Protein AF-A0A662YR00-F1 (afdb_monomer_lite)

Secondary structure (DSSP, 8-state):
-HHHHHHHHHHHTTS-SS--EEEEEE-TTTTEEEEEEEETTHHHHHHHHTTTTGGGS--SEEEE-SSSS-HHHHHHHHHTTPEEEE---SSS-HHHHHHHHHHHHHHHTT----EEEEE--SSSSHHHHHHHHHHHHHHHHH-SS-EEEEETTEEEEPPPSS----------

Organism: Acipenser ruthenus (NCBI:txid7906)

pLDDT: mean 78.12, std 18.46, range [33.31, 96.0]

Radius of gyration: 15.49 Å; chains: 1; bounding box: 36×34×45 Å

InterPro domains:
  IPR006282 Thiamin pyrophosphokinase [TIGR01378] (37-160)
  IPR006282 Thiamin pyrophosphokinase [cd07995] (38-161)
  IPR007371 Thiamin pyrophosphokinase, catalytic domain [PF04263] (34-144)
  IPR036759 Thiamin pyrophosphokinase, catalytic domain superfamily [G3DSA:3.40.50.10240] (26-169)
  IPR036759 Thiamin pyrophosphokinase, catalytic domain superfamily [SSF63999] (15-147)

Foldseek 3Di:
DQVPVVVCCVQLLADFAAWWFKFFDDDPPRPDTPFTETQQLNLVVLCVSCVVNSLVRQGQAYEECNPNHDPVSVVVNVVVVRHYHYDPDPVAGSNLVRLLVVLVVCVVVVPDTQAIETRHQCHDDPVSVVSVVVSLVVVVVRDPHWYWYHYHPDIDTDDDPDDDPDDDDDDD

Structure (mmCIF, N/CA/C/O backbone):
data_AF-A0A662YR00-F1
#
_entry.id   AF-A0A662YR00-F1
#
loop_
_atom_site.group_PDB
_atom_site.id
_atom_site.type_symbol
_atom_site.label_atom_id
_atom_site.label_alt_id
_atom_site.label_comp_id
_atom_site.label_asym_id
_atom_site.label_entity_id
_atom_site.label_seq_id
_atom_site.pdbx_PDB_ins_code
_atom_site.Cartn_x
_atom_site.Cartn_y
_atom_site.Cartn_z
_atom_site.occupancy
_atom_site.B_iso_or_equiv
_atom_site.auth_seq_id
_atom_site.auth_comp_id
_atom_site.auth_asym_id
_atom_site.auth_atom_id
_atom_site.pdbx_PDB_model_num
ATOM 1 N N . MET A 1 1 ? -21.185 5.388 -7.009 1.00 41.00 1 MET A N 1
ATOM 2 C CA . MET A 1 1 ? -19.912 4.698 -6.690 1.00 41.00 1 MET A CA 1
ATOM 3 C C . MET A 1 1 ? -18.775 5.030 -7.661 1.00 41.00 1 MET A C 1
ATOM 5 O O . MET A 1 1 ? -17.680 5.243 -7.164 1.00 41.00 1 MET A O 1
ATOM 9 N N . ARG A 1 2 ? -19.012 5.225 -8.976 1.00 33.31 2 ARG A N 1
ATOM 10 C CA . ARG A 1 2 ? -18.008 5.749 -9.944 1.00 33.31 2 ARG A CA 1
ATOM 11 C C . ARG A 1 2 ? -17.273 7.034 -9.511 1.00 33.31 2 ARG A C 1
ATOM 13 O O . ARG A 1 2 ? -16.141 7.262 -9.909 1.00 33.31 2 ARG A O 1
ATOM 20 N N . SER A 1 3 ? -17.891 7.868 -8.675 1.00 41.69 3 SER A N 1
ATOM 21 C CA . SER A 1 3 ? -17.339 9.158 -8.248 1.00 41.69 3 SER A CA 1
ATOM 22 C C . SER A 1 3 ? -16.226 9.070 -7.204 1.00 41.69 3 SER A C 1
ATOM 24 O O . SER A 1 3 ? -15.552 10.061 -6.992 1.00 41.69 3 SER A O 1
ATOM 26 N N . VAL A 1 4 ? -16.038 7.942 -6.518 1.00 44.62 4 VAL A N 1
ATOM 27 C CA . VAL A 1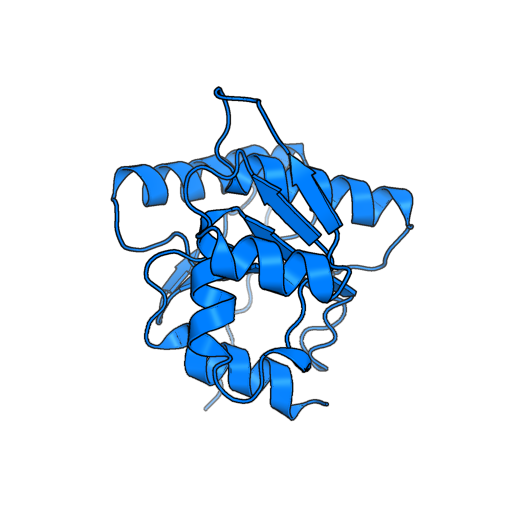 4 ? -15.201 7.882 -5.305 1.00 44.62 4 VAL A CA 1
ATOM 28 C C . VAL A 1 4 ? -13.728 7.636 -5.639 1.00 44.62 4 VAL A C 1
ATOM 30 O O . VAL A 1 4 ? -12.869 8.326 -5.100 1.00 44.62 4 VAL A O 1
ATOM 33 N N . LEU A 1 5 ? -13.439 6.729 -6.579 1.00 46.62 5 LEU A N 1
ATOM 34 C CA . LEU A 1 5 ? -12.076 6.488 -7.063 1.00 46.62 5 LEU A CA 1
ATOM 35 C C . LEU A 1 5 ? -11.600 7.604 -7.996 1.00 46.62 5 LEU A C 1
ATOM 37 O O . LEU A 1 5 ? -10.470 8.041 -7.871 1.00 46.62 5 LEU A O 1
ATOM 41 N N . LEU A 1 6 ? -12.462 8.123 -8.877 1.00 46.88 6 LEU A N 1
ATOM 42 C CA . LEU A 1 6 ? -12.151 9.309 -9.690 1.00 46.88 6 LEU A CA 1
ATOM 43 C C . LEU A 1 6 ? -11.895 10.547 -8.820 1.00 46.88 6 LEU A C 1
ATOM 45 O O . LEU A 1 6 ? -11.055 11.373 -9.162 1.00 46.88 6 LEU A O 1
ATOM 49 N N . TRP A 1 7 ? -12.582 10.662 -7.679 1.00 48.50 7 TRP A N 1
ATOM 50 C CA . TRP A 1 7 ? -12.329 11.724 -6.707 1.00 48.50 7 TRP A CA 1
ATOM 51 C C . TRP A 1 7 ? -11.045 11.478 -5.908 1.00 48.50 7 TRP A C 1
ATOM 53 O O . TRP A 1 7 ? -10.256 12.404 -5.780 1.00 48.50 7 TRP A O 1
ATOM 63 N N . LEU A 1 8 ? -10.776 10.246 -5.454 1.00 50.44 8 LEU A N 1
ATOM 64 C CA . LEU A 1 8 ? -9.495 9.879 -4.835 1.00 50.44 8 LEU A CA 1
ATOM 65 C C . LEU A 1 8 ? -8.328 10.085 -5.791 1.00 50.44 8 LEU A C 1
ATOM 67 O O . LEU A 1 8 ? -7.390 10.752 -5.408 1.00 50.44 8 LEU A O 1
ATOM 71 N N . LEU A 1 9 ? -8.386 9.592 -7.026 1.00 52.50 9 LEU A N 1
ATOM 72 C CA . LEU A 1 9 ? -7.370 9.833 -8.049 1.00 52.50 9 LEU A CA 1
ATOM 73 C C . LEU A 1 9 ? -7.255 11.342 -8.312 1.00 52.50 9 LEU A C 1
ATOM 75 O O . LEU A 1 9 ? -6.177 11.902 -8.196 1.00 52.50 9 LEU A O 1
ATOM 79 N N . GLY A 1 10 ? -8.361 12.058 -8.526 1.00 47.31 10 GLY A N 1
ATOM 80 C CA . GLY A 1 10 ? -8.342 13.507 -8.766 1.00 47.31 10 GLY A CA 1
ATOM 81 C C . GLY A 1 10 ? -7.756 14.372 -7.633 1.00 47.31 10 GLY A C 1
ATOM 82 O O . GLY A 1 10 ? -7.297 15.486 -7.915 1.00 47.31 10 GLY A O 1
ATOM 83 N N . TYR A 1 11 ? -7.768 13.882 -6.384 1.00 47.50 11 TYR A N 1
ATOM 84 C CA . TYR A 1 11 ? -7.225 14.559 -5.193 1.00 47.50 11 TYR A CA 1
ATOM 85 C C . TYR A 1 11 ? -5.846 14.015 -4.762 1.00 47.50 11 TYR A C 1
ATOM 87 O O . TYR A 1 11 ? -4.954 14.790 -4.433 1.00 47.50 11 TYR A O 1
ATOM 95 N N . MET A 1 12 ? -5.631 12.696 -4.817 1.00 47.22 12 MET A N 1
ATOM 96 C CA . MET A 1 12 ? -4.353 12.024 -4.529 1.00 47.22 12 MET A CA 1
ATOM 97 C C . MET A 1 12 ? -3.281 12.340 -5.574 1.00 47.22 12 MET A C 1
ATOM 99 O O . MET A 1 12 ? -2.100 12.328 -5.246 1.00 47.22 12 MET A O 1
ATOM 103 N N . LEU A 1 13 ? -3.662 12.671 -6.811 1.00 46.81 13 LEU A N 1
ATOM 104 C CA . LEU A 1 13 ? -2.716 13.076 -7.857 1.00 46.81 13 LEU A CA 1
ATOM 105 C C . LEU A 1 13 ? -2.153 14.496 -7.663 1.00 46.81 13 LEU A C 1
ATOM 107 O O . LEU A 1 13 ? -1.350 14.920 -8.483 1.00 46.81 13 LEU A O 1
ATOM 111 N N . ARG A 1 14 ? -2.555 15.262 -6.637 1.00 40.16 14 ARG A N 1
ATOM 112 C CA . ARG A 1 14 ? -2.052 16.640 -6.455 1.00 40.16 14 ARG A CA 1
ATOM 113 C C . ARG A 1 14 ? -1.052 16.804 -5.317 1.00 40.16 14 ARG A C 1
ATOM 115 O O . ARG A 1 14 ? -0.081 17.514 -5.522 1.00 40.16 14 ARG A O 1
ATOM 122 N N . ASP A 1 15 ? -1.216 16.107 -4.191 1.00 38.00 15 ASP A N 1
ATOM 123 C CA . ASP A 1 15 ? -0.405 16.369 -2.986 1.00 38.00 15 ASP A CA 1
ATOM 124 C C . ASP A 1 15 ? -0.095 15.101 -2.169 1.00 38.00 15 ASP A C 1
ATOM 126 O O . ASP A 1 15 ? -0.295 15.039 -0.954 1.00 38.00 15 ASP A O 1
ATOM 130 N N . VAL A 1 16 ? 0.380 14.045 -2.830 1.00 35.28 16 VAL A N 1
ATOM 131 C CA . VAL A 1 16 ? 0.866 12.841 -2.145 1.00 35.28 16 VAL A CA 1
ATOM 132 C C . VAL A 1 16 ? 2.379 12.795 -2.267 1.00 35.28 16 VAL A C 1
ATOM 134 O O . VAL A 1 16 ? 2.894 12.673 -3.373 1.00 35.28 16 VAL A O 1
ATOM 137 N N . VAL A 1 17 ? 3.081 12.928 -1.140 1.00 35.56 17 VAL A N 1
ATOM 138 C CA . VAL A 1 17 ? 4.552 12.872 -1.076 1.00 35.56 17 VAL A CA 1
ATOM 139 C C . VAL A 1 17 ? 5.019 11.473 -0.675 1.00 35.56 17 VAL A C 1
ATOM 141 O O . VAL A 1 17 ? 5.946 10.966 -1.286 1.00 35.56 17 VAL A O 1
ATOM 144 N N . GLU A 1 18 ? 4.294 10.797 0.214 1.00 36.25 18 GLU A N 1
ATOM 145 C CA . GLU A 1 18 ? 4.514 9.402 0.598 1.00 36.25 18 GLU A CA 1
ATOM 146 C C . GLU A 1 18 ? 3.135 8.777 0.802 1.00 36.25 18 GLU A C 1
ATOM 148 O O . GLU A 1 18 ? 2.387 9.144 1.696 1.00 36.25 18 GLU A O 1
ATOM 153 N N . CYS A 1 19 ? 2.705 7.888 -0.074 1.00 38.69 19 CYS A N 1
ATOM 154 C CA . CYS A 1 19 ? 1.556 7.050 0.225 1.00 38.69 19 CYS A CA 1
ATOM 155 C C . CYS A 1 19 ? 1.838 5.710 -0.425 1.00 38.69 19 CYS A C 1
ATOM 157 O O . CYS A 1 19 ? 2.587 5.610 -1.393 1.00 38.69 19 CYS A O 1
ATOM 159 N N . CYS A 1 20 ? 1.303 4.663 0.162 1.00 52.81 20 CYS A N 1
ATOM 160 C CA . CYS A 1 20 ? 1.335 3.349 -0.433 1.00 52.81 20 CYS A CA 1
ATOM 161 C C . CYS A 1 20 ? -0.046 2.778 -0.173 1.00 52.81 20 CYS A C 1
ATOM 163 O O . CYS A 1 20 ? -0.248 1.910 0.678 1.00 52.81 20 CYS A O 1
ATOM 165 N N . VAL A 1 21 ? -1.034 3.411 -0.813 1.00 57.78 21 VAL A N 1
ATOM 166 C CA . VAL A 1 21 ? -2.345 2.797 -0.953 1.00 57.78 21 VAL A CA 1
ATOM 167 C C . VAL A 1 21 ? -2.209 1.819 -2.098 1.00 57.78 21 VAL A C 1
ATOM 169 O O . VAL A 1 21 ? -1.990 2.240 -3.233 1.00 57.78 21 VAL A O 1
ATOM 172 N N . VAL A 1 22 ? -2.298 0.534 -1.780 1.00 57.94 22 VAL A N 1
ATOM 173 C CA . VAL A 1 22 ? -2.272 -0.518 -2.787 1.00 57.94 22 VAL A CA 1
ATOM 174 C C . VAL A 1 22 ? -3.712 -0.916 -3.073 1.00 57.94 22 VAL A C 1
ATOM 176 O O . VAL A 1 22 ? -4.439 -1.363 -2.184 1.00 57.94 22 VAL A O 1
ATOM 179 N N . LEU A 1 23 ? -4.136 -0.676 -4.308 1.00 59.28 23 LEU A N 1
ATOM 180 C CA . LEU A 1 23 ? -5.461 -0.987 -4.815 1.00 59.28 23 LEU A CA 1
ATOM 181 C C . LEU A 1 23 ? -5.346 -2.160 -5.781 1.00 59.28 23 LEU A C 1
ATOM 183 O O . LEU A 1 23 ? -4.683 -2.054 -6.807 1.00 59.28 23 LEU A O 1
ATOM 187 N N . ALA A 1 24 ? -6.022 -3.259 -5.482 1.00 53.88 24 ALA A N 1
ATOM 188 C CA . ALA A 1 24 ? -6.212 -4.357 -6.425 1.00 53.88 24 ALA A CA 1
ATOM 189 C C . ALA A 1 24 ? -7.625 -4.265 -7.006 1.00 53.88 24 ALA A C 1
ATOM 191 O O . ALA A 1 24 ? -8.576 -4.174 -6.232 1.00 53.88 24 ALA A O 1
ATOM 192 N N . GLY A 1 25 ? -7.791 -4.268 -8.332 1.00 50.31 25 GLY A N 1
ATOM 193 C CA . GLY A 1 25 ? -9.112 -4.189 -8.973 1.00 50.31 25 GLY A CA 1
ATOM 194 C C . GLY A 1 25 ? -9.230 -4.992 -10.270 1.00 50.31 25 GLY A C 1
ATOM 195 O O . GLY A 1 25 ? -8.224 -5.330 -10.895 1.00 50.31 25 GLY A O 1
ATOM 196 N N . ALA A 1 26 ? -10.474 -5.283 -10.661 1.00 39.19 26 ALA A N 1
ATOM 197 C CA . ALA A 1 26 ? -10.836 -5.896 -11.942 1.00 39.19 26 ALA A CA 1
ATOM 198 C C . ALA A 1 26 ? -11.480 -4.847 -12.861 1.00 39.19 26 ALA A C 1
ATOM 200 O O . ALA A 1 26 ? -12.374 -4.114 -12.434 1.00 39.19 26 ALA A O 1
ATOM 201 N N . GLY A 1 27 ? -11.034 -4.769 -14.116 1.00 38.00 27 GLY A N 1
ATOM 202 C CA . GLY A 1 27 ? -11.557 -3.862 -15.137 1.00 38.00 27 GLY A CA 1
ATOM 203 C C . GLY A 1 27 ? -11.318 -2.369 -14.853 1.00 38.00 27 GLY A C 1
ATOM 204 O O . GLY A 1 27 ? -12.088 -1.710 -14.155 1.00 38.00 27 GLY A O 1
ATOM 205 N N . MET A 1 28 ? -10.325 -1.768 -15.524 1.00 39.94 28 MET A N 1
ATOM 206 C CA . MET A 1 28 ? -10.038 -0.315 -15.480 1.00 39.94 28 MET A CA 1
ATOM 207 C C . MET A 1 28 ? -11.223 0.588 -15.888 1.00 39.94 28 MET A C 1
ATOM 209 O O . MET A 1 28 ? -11.186 1.794 -15.655 1.00 39.94 28 MET A O 1
ATOM 213 N N . ARG A 1 29 ? -12.286 0.026 -16.483 1.00 36.81 29 ARG A N 1
ATOM 214 C CA . ARG A 1 29 ? -13.463 0.761 -16.974 1.00 36.81 29 ARG A CA 1
ATOM 215 C C . ARG A 1 29 ? -14.490 1.108 -15.889 1.00 36.81 29 ARG A C 1
ATOM 217 O O . ARG A 1 29 ? -15.220 2.079 -16.071 1.00 36.81 29 ARG A O 1
ATOM 224 N N . ASP A 1 30 ? -14.530 0.375 -14.772 1.00 35.97 30 ASP A N 1
ATOM 225 C CA . ASP A 1 30 ? -15.564 0.563 -13.736 1.00 35.97 30 ASP A CA 1
ATOM 226 C C . ASP A 1 30 ? -15.037 0.842 -12.320 1.00 35.97 30 ASP A C 1
ATOM 228 O O . ASP A 1 30 ? -15.841 1.042 -11.407 1.00 35.97 30 ASP A O 1
ATOM 232 N N . ALA A 1 31 ? -13.716 0.987 -12.142 1.00 46.41 31 ALA A N 1
ATOM 233 C CA . ALA A 1 31 ? -13.113 1.482 -10.899 1.00 46.41 31 ALA A CA 1
ATOM 234 C C . ALA A 1 31 ? -13.545 0.699 -9.637 1.00 46.41 31 ALA A C 1
ATOM 236 O O . ALA A 1 31 ? -13.755 1.284 -8.570 1.00 46.41 31 ALA A O 1
ATOM 237 N N . ILE A 1 32 ? -13.699 -0.623 -9.757 1.00 49.59 32 ILE A N 1
ATOM 238 C CA . ILE A 1 32 ? -14.017 -1.505 -8.631 1.00 49.59 32 ILE A CA 1
ATOM 239 C C . ILE A 1 32 ? -12.699 -1.979 -8.020 1.00 49.59 32 ILE A C 1
ATOM 241 O O . ILE A 1 32 ? -11.989 -2.804 -8.590 1.00 49.59 32 ILE A O 1
ATOM 245 N N . THR A 1 33 ? -12.362 -1.430 -6.855 1.00 58.38 33 THR A N 1
ATOM 246 C CA . THR A 1 33 ? -11.240 -1.905 -6.039 1.00 58.38 33 THR A CA 1
ATOM 247 C C . THR A 1 33 ? -11.718 -3.057 -5.163 1.00 58.38 33 THR A C 1
ATOM 249 O O . THR A 1 33 ? -12.611 -2.866 -4.336 1.00 58.38 33 THR A O 1
ATOM 252 N N . THR A 1 34 ? -11.118 -4.226 -5.339 1.00 72.19 34 THR A N 1
ATOM 253 C CA . THR A 1 34 ? -11.392 -5.457 -4.596 1.00 72.19 34 THR A CA 1
ATOM 254 C C . THR A 1 34 ? -10.752 -5.435 -3.208 1.00 72.19 34 THR A C 1
ATOM 256 O O . THR A 1 34 ? -11.380 -5.873 -2.250 1.00 72.19 34 THR A O 1
ATOM 259 N N . ILE A 1 35 ? -9.524 -4.915 -3.091 1.00 82.69 35 ILE A N 1
ATOM 260 C CA . ILE A 1 35 ? -8.800 -4.776 -1.817 1.00 82.69 35 ILE A CA 1
ATOM 261 C C . ILE A 1 35 ? -8.082 -3.423 -1.786 1.00 82.69 35 ILE A C 1
ATOM 263 O O . ILE A 1 35 ? -7.502 -3.001 -2.790 1.00 82.69 35 ILE A O 1
ATOM 267 N N . LYS A 1 36 ? -8.118 -2.758 -0.628 1.00 87.00 36 LYS A N 1
ATOM 268 C CA . LYS A 1 36 ? -7.407 -1.518 -0.307 1.00 87.00 36 LYS A CA 1
ATOM 269 C C . LYS A 1 36 ? -6.494 -1.750 0.892 1.00 87.00 36 LYS A C 1
ATOM 271 O O . LYS A 1 36 ? -6.971 -2.064 1.981 1.00 87.00 36 LYS A O 1
ATOM 276 N N . ALA A 1 37 ? -5.205 -1.507 0.720 1.00 90.19 37 ALA A N 1
ATOM 277 C CA . ALA A 1 37 ? -4.223 -1.611 1.794 1.00 90.19 37 ALA A CA 1
ATOM 278 C C . ALA A 1 37 ? -3.496 -0.286 2.011 1.00 90.19 37 ALA A C 1
ATOM 280 O O . ALA A 1 37 ? -3.332 0.472 1.058 1.00 90.19 37 ALA A O 1
ATOM 281 N N . CYS A 1 38 ? -3.023 -0.021 3.229 1.00 91.06 38 CYS A N 1
ATOM 282 C CA . CYS A 1 38 ? -2.062 1.053 3.500 1.00 91.06 38 CYS A CA 1
ATOM 283 C C . CYS A 1 38 ? -0.771 0.478 4.088 1.00 91.06 38 CYS A C 1
ATOM 285 O O . CYS A 1 38 ? -0.834 -0.281 5.054 1.00 91.06 38 CYS A O 1
ATOM 287 N N . ALA A 1 39 ? 0.384 0.882 3.555 1.00 91.06 39 ALA A N 1
ATOM 288 C CA . ALA A 1 39 ? 1.664 0.630 4.216 1.00 91.06 39 ALA A CA 1
ATOM 289 C C . ALA A 1 39 ? 1.957 1.737 5.241 1.00 91.06 39 ALA A C 1
ATOM 291 O O . ALA A 1 39 ? 2.002 2.910 4.868 1.00 91.06 39 ALA A O 1
ATOM 292 N N . ASP A 1 40 ? 2.096 1.352 6.506 1.00 89.38 40 ASP A N 1
ATOM 293 C CA . ASP A 1 40 ? 2.391 2.170 7.685 1.00 89.38 40 ASP A CA 1
ATOM 294 C C . ASP A 1 40 ? 1.945 3.648 7.602 1.00 89.38 40 ASP A C 1
ATOM 296 O O . ASP A 1 40 ? 0.745 3.952 7.653 1.00 89.38 40 ASP A O 1
ATOM 300 N N . GLY A 1 41 ? 2.895 4.574 7.410 1.00 86.25 41 GLY A N 1
ATOM 301 C CA . GLY A 1 41 ? 2.664 6.017 7.343 1.00 86.25 41 GLY A CA 1
ATOM 302 C C . GLY A 1 41 ? 1.675 6.446 6.254 1.00 86.25 41 GLY A C 1
ATOM 303 O O . GLY A 1 41 ? 1.003 7.470 6.402 1.00 86.25 41 GLY A O 1
ATOM 304 N N . GLY A 1 42 ? 1.466 5.632 5.215 1.00 86.12 42 GLY A N 1
ATOM 305 C CA . GLY A 1 42 ? 0.427 5.832 4.202 1.00 86.12 42 GLY A CA 1
ATOM 306 C C . GLY A 1 42 ? -0.983 5.954 4.797 1.00 86.12 42 GLY A C 1
ATOM 307 O O . GLY A 1 42 ? -1.821 6.685 4.262 1.00 86.12 42 GLY A O 1
ATOM 308 N N . ALA A 1 43 ? -1.240 5.338 5.956 1.00 89.44 43 ALA A N 1
ATOM 309 C CA . ALA A 1 43 ? -2.498 5.495 6.682 1.00 89.44 43 ALA A CA 1
ATOM 310 C C . ALA A 1 43 ? -2.729 6.937 7.170 1.00 89.44 43 ALA A C 1
ATOM 312 O O . ALA A 1 43 ? -3.867 7.418 7.139 1.00 89.44 43 ALA A O 1
ATOM 313 N N . ASN A 1 44 ? -1.667 7.652 7.567 1.00 90.06 44 ASN A N 1
ATOM 314 C CA . ASN A 1 44 ? -1.741 9.065 7.953 1.00 90.06 44 ASN A CA 1
ATOM 315 C C . ASN A 1 44 ? -2.185 9.926 6.770 1.00 90.06 44 ASN A C 1
ATOM 317 O O . ASN A 1 44 ? -3.046 10.797 6.909 1.00 90.06 44 ASN A O 1
ATOM 321 N N . HIS A 1 45 ? -1.620 9.666 5.591 1.00 85.44 45 HIS A N 1
ATOM 322 C CA . HIS A 1 45 ? -1.962 10.394 4.375 1.00 85.44 45 HIS A CA 1
ATOM 323 C C . HIS A 1 45 ? -3.412 10.143 3.974 1.00 85.44 45 HIS A C 1
ATOM 325 O O . HIS A 1 45 ? -4.155 11.104 3.773 1.00 85.44 45 HIS A O 1
ATOM 331 N N . LEU A 1 46 ? -3.856 8.881 3.963 1.00 86.00 46 LEU A N 1
ATOM 332 C CA . LEU A 1 46 ? -5.259 8.548 3.710 1.00 86.00 46 LEU A CA 1
ATOM 333 C C . LEU A 1 46 ? -6.196 9.245 4.710 1.00 86.00 46 LEU A C 1
ATOM 335 O O . LEU A 1 46 ? -7.209 9.825 4.316 1.00 86.00 46 LEU A O 1
ATOM 339 N N . TYR A 1 47 ? -5.835 9.253 5.995 1.00 89.31 47 TYR A N 1
ATOM 340 C CA . TYR A 1 47 ? -6.622 9.877 7.061 1.00 89.31 47 TYR A CA 1
ATOM 341 C C . TYR A 1 47 ? -6.771 11.399 6.892 1.00 89.31 47 TYR A C 1
ATOM 343 O O . TYR A 1 47 ? -7.840 11.962 7.163 1.00 89.31 47 TYR A O 1
ATOM 351 N N . ASN A 1 48 ? -5.709 12.066 6.435 1.00 88.19 48 ASN A N 1
ATOM 352 C CA . ASN A 1 48 ? -5.688 13.508 6.199 1.00 88.19 48 ASN A CA 1
ATOM 353 C C . ASN A 1 48 ? -6.443 13.885 4.919 1.00 88.19 48 ASN A C 1
ATOM 355 O O . ASN A 1 48 ? -7.285 14.783 4.947 1.00 88.19 48 ASN A O 1
ATOM 359 N N . LEU A 1 49 ? -6.197 13.169 3.818 1.00 81.62 49 LEU A N 1
ATOM 360 C CA . LEU A 1 49 ? -6.828 13.423 2.517 1.00 81.62 49 LEU A CA 1
ATOM 361 C C . LEU A 1 49 ? -8.343 13.226 2.550 1.00 81.62 49 LEU A C 1
ATOM 363 O O . LEU A 1 49 ? -9.086 13.904 1.847 1.00 81.62 49 LEU A O 1
ATOM 367 N N . THR A 1 50 ? -8.813 12.312 3.393 1.00 82.75 50 THR A N 1
ATOM 368 C CA . THR A 1 50 ? -10.235 11.974 3.510 1.00 82.75 50 THR A CA 1
ATOM 369 C C . THR A 1 50 ? -10.925 12.730 4.644 1.00 82.75 50 THR A C 1
ATOM 371 O O . THR A 1 50 ? -12.011 12.343 5.082 1.00 82.75 50 THR A O 1
ATOM 374 N N . SER A 1 51 ? -10.332 13.827 5.128 1.00 84.88 51 SER A N 1
ATOM 375 C CA . SER A 1 51 ? -10.940 14.681 6.151 1.00 84.88 51 SER A CA 1
ATOM 376 C C . SER A 1 51 ? -12.381 15.068 5.778 1.00 84.88 51 SER A C 1
ATOM 378 O O . SER A 1 51 ? -12.675 15.452 4.647 1.00 84.88 51 SER A O 1
ATOM 380 N N . GLY A 1 52 ? -13.310 14.893 6.721 1.00 86.69 52 GLY A N 1
ATOM 381 C CA . GLY A 1 52 ? -14.752 15.081 6.506 1.00 86.69 52 GLY A CA 1
ATOM 382 C C . GLY A 1 52 ? -15.489 13.904 5.847 1.00 86.69 52 GLY A C 1
ATOM 383 O O . GLY A 1 52 ? -16.717 13.894 5.854 1.00 86.69 52 GLY A O 1
ATOM 384 N N . LYS A 1 53 ? -14.783 12.894 5.314 1.00 87.12 53 LYS A N 1
ATOM 385 C CA . LYS A 1 53 ? -15.369 11.687 4.689 1.00 87.12 53 LYS A CA 1
ATOM 386 C C . LYS A 1 53 ? -14.637 10.379 5.030 1.00 87.12 53 LYS A C 1
ATOM 388 O O . LYS A 1 53 ? -14.820 9.388 4.333 1.00 87.12 53 LYS A O 1
ATOM 393 N N . ARG A 1 54 ? -13.835 10.344 6.099 1.00 85.94 54 ARG A N 1
ATOM 394 C CA . ARG A 1 54 ? -12.938 9.218 6.449 1.00 85.94 54 ARG A CA 1
ATOM 395 C C . ARG A 1 54 ? -13.627 7.852 6.467 1.00 85.94 54 ARG A C 1
ATOM 397 O O . ARG A 1 54 ? -13.067 6.865 6.010 1.00 85.94 54 ARG A O 1
ATOM 404 N N . GLU A 1 55 ? -14.871 7.797 6.938 1.00 86.88 55 GLU A N 1
ATOM 405 C CA . GLU A 1 55 ? -15.651 6.551 7.011 1.00 86.88 55 GLU A CA 1
ATOM 406 C C . GLU A 1 55 ? -16.002 5.960 5.640 1.00 86.88 55 GLU A C 1
ATOM 408 O O . GLU A 1 55 ? -16.250 4.765 5.529 1.00 86.88 55 GLU A O 1
ATOM 413 N N . SER A 1 56 ? -15.995 6.774 4.583 1.00 82.81 56 SER A N 1
ATOM 414 C CA . SER A 1 56 ? -16.183 6.305 3.205 1.00 82.81 56 SER A CA 1
ATOM 415 C C . SER A 1 56 ? -14.911 5.697 2.602 1.00 82.81 56 SER A C 1
ATOM 417 O O . SER A 1 56 ? -14.970 5.104 1.527 1.00 82.81 56 SER A O 1
ATOM 419 N N . PHE A 1 57 ? -13.767 5.838 3.276 1.00 80.75 57 PHE A N 1
ATOM 420 C CA . PHE A 1 57 ? -12.440 5.509 2.756 1.00 80.75 57 PHE A CA 1
ATOM 421 C C . PHE A 1 57 ? -11.633 4.674 3.748 1.00 80.75 57 PHE A C 1
ATOM 423 O O . PHE A 1 57 ? -10.482 4.969 4.053 1.00 80.75 57 PHE A O 1
ATOM 430 N N . LEU A 1 58 ? -12.252 3.615 4.263 1.00 86.81 58 LEU A N 1
ATOM 431 C CA . LEU A 1 58 ? -11.570 2.671 5.140 1.00 86.81 58 LEU A CA 1
ATOM 432 C C . LEU A 1 58 ? -10.724 1.695 4.306 1.00 86.81 58 LEU A C 1
ATOM 434 O O . LEU A 1 58 ? -11.263 1.134 3.343 1.00 86.81 58 LEU A O 1
ATOM 438 N N . PRO A 1 59 ? -9.435 1.493 4.630 1.00 89.62 59 PRO A N 1
ATOM 439 C CA . P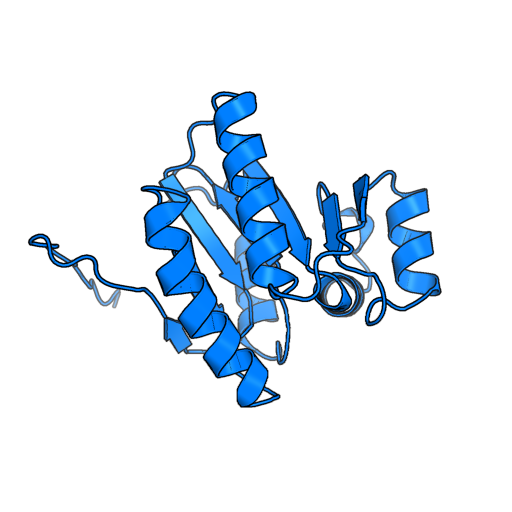RO A 1 59 ? -8.663 0.392 4.075 1.00 89.62 59 PRO A CA 1
ATOM 440 C C . PRO A 1 59 ? -9.142 -0.938 4.675 1.00 89.62 59 PRO A C 1
ATOM 442 O O . PRO A 1 59 ? -9.660 -0.975 5.795 1.00 89.62 59 PRO A O 1
ATOM 445 N N . ASP A 1 60 ? -8.960 -2.028 3.938 1.00 89.12 60 ASP A N 1
ATOM 446 C CA . ASP A 1 60 ? -9.235 -3.382 4.422 1.00 89.12 60 ASP A CA 1
ATOM 447 C C . ASP A 1 60 ? -8.196 -3.785 5.477 1.00 89.12 60 ASP A C 1
ATOM 449 O O . ASP A 1 60 ? -8.537 -4.343 6.527 1.00 89.12 60 ASP A O 1
ATOM 453 N N . TYR A 1 61 ? -6.934 -3.411 5.248 1.00 92.12 61 TYR A N 1
ATOM 454 C CA . TYR A 1 61 ? -5.875 -3.543 6.238 1.00 92.12 61 TYR A CA 1
ATOM 455 C C . TYR A 1 61 ? -4.812 -2.440 6.154 1.00 92.12 61 TYR A C 1
ATOM 457 O O . TYR A 1 61 ? -4.654 -1.754 5.144 1.00 92.12 61 TYR A O 1
ATOM 465 N N . ILE A 1 62 ? -4.068 -2.288 7.246 1.00 93.38 62 ILE A N 1
ATOM 466 C CA . ILE A 1 62 ? -2.875 -1.453 7.350 1.00 93.38 62 ILE A CA 1
ATOM 467 C C . ILE A 1 62 ? -1.740 -2.358 7.816 1.00 93.38 62 ILE A C 1
ATOM 469 O O . ILE A 1 62 ? -1.898 -3.052 8.823 1.00 93.38 62 ILE A O 1
ATOM 473 N N . SER A 1 63 ? -0.625 -2.369 7.092 1.00 93.62 63 SER A N 1
ATOM 474 C CA . SER A 1 63 ? 0.541 -3.192 7.423 1.00 93.62 63 SER A CA 1
ATOM 475 C C . SER A 1 63 ? 1.807 -2.365 7.576 1.00 93.62 63 SER A C 1
ATOM 477 O O . SER A 1 63 ? 2.004 -1.432 6.805 1.00 93.62 63 SER A O 1
ATOM 479 N N . GLY A 1 64 ? 2.672 -2.736 8.510 1.00 90.12 64 GLY A N 1
ATOM 480 C CA . GLY A 1 64 ? 3.957 -2.077 8.737 1.00 90.12 64 GLY A CA 1
ATOM 481 C C . GLY A 1 64 ? 4.534 -2.429 10.101 1.00 90.12 64 GLY A C 1
ATOM 482 O O . GLY A 1 64 ? 3.915 -3.180 10.856 1.00 90.12 64 GLY A O 1
ATOM 483 N N . ASP A 1 65 ? 5.699 -1.888 10.431 1.00 89.00 65 ASP A N 1
ATOM 484 C CA . ASP A 1 65 ? 6.227 -1.906 11.806 1.00 89.00 65 ASP A CA 1
ATOM 485 C C . ASP A 1 65 ? 5.568 -0.849 12.720 1.00 89.00 65 ASP A C 1
ATOM 487 O O . ASP A 1 65 ? 5.695 -0.902 13.942 1.00 89.00 65 ASP A O 1
ATOM 491 N N . PHE A 1 66 ? 4.766 0.047 12.136 1.00 90.44 66 PHE A N 1
ATOM 492 C CA . PHE A 1 66 ? 3.994 1.073 12.831 1.00 90.44 66 PHE A CA 1
ATOM 493 C C . PHE A 1 66 ? 4.844 2.140 13.527 1.00 90.44 66 PHE A C 1
ATOM 495 O O . PHE A 1 66 ? 4.390 2.711 14.527 1.00 90.44 66 PHE A O 1
ATOM 502 N N . ASP A 1 67 ? 6.038 2.424 13.003 1.00 87.56 67 ASP A N 1
ATOM 503 C CA . ASP A 1 67 ? 6.899 3.501 13.491 1.00 87.56 67 ASP A CA 1
ATOM 504 C C . ASP A 1 67 ? 6.498 4.884 12.940 1.00 87.56 67 ASP A C 1
ATOM 506 O O . ASP A 1 67 ? 6.743 5.914 13.580 1.00 87.56 67 ASP A O 1
ATOM 510 N N . SER A 1 68 ? 5.798 4.906 11.800 1.00 87.62 68 SER A N 1
ATOM 511 C CA . SER A 1 68 ? 5.432 6.120 11.076 1.00 87.62 68 SER A CA 1
ATOM 512 C C . SER A 1 68 ? 3.954 6.483 11.241 1.00 87.62 68 SER A C 1
ATOM 514 O O . SER A 1 68 ? 3.594 7.667 11.190 1.00 87.62 68 SER A O 1
ATOM 516 N N . ILE A 1 69 ? 3.051 5.514 11.443 1.00 91.62 69 ILE A N 1
ATOM 517 C CA . ILE A 1 69 ? 1.634 5.799 11.716 1.00 91.62 69 ILE A CA 1
ATOM 518 C C . ILE A 1 69 ? 1.451 6.531 13.053 1.00 91.62 69 ILE A C 1
ATOM 520 O O . ILE A 1 69 ? 1.950 6.128 14.102 1.00 91.62 69 ILE A O 1
ATOM 524 N N . LYS A 1 70 ? 0.663 7.611 13.047 1.00 93.94 70 LYS A N 1
ATOM 525 C CA . LYS A 1 70 ? 0.384 8.358 14.277 1.00 93.94 70 LYS A CA 1
ATOM 526 C C . LYS A 1 70 ? -0.564 7.576 15.197 1.00 93.94 70 LYS A C 1
ATOM 528 O O . LYS A 1 70 ? -1.510 6.960 14.690 1.00 93.94 70 LYS A O 1
ATOM 533 N N . PRO A 1 71 ? -0.400 7.643 16.533 1.00 95.00 71 PRO A N 1
ATOM 534 C CA . PRO A 1 71 ? -1.252 6.917 17.477 1.00 95.00 71 PRO A CA 1
ATOM 535 C C . PRO A 1 71 ? -2.752 7.174 17.280 1.00 95.00 71 PRO A C 1
ATOM 537 O O . PRO A 1 71 ? -3.536 6.227 17.252 1.00 95.00 71 PRO A O 1
ATOM 540 N N . GLU A 1 72 ? -3.156 8.427 17.049 1.00 95.94 72 GLU A N 1
ATOM 541 C CA . GLU A 1 72 ? -4.558 8.798 16.836 1.00 95.94 72 GLU A CA 1
ATOM 542 C C . GLU A 1 72 ? -5.135 8.234 15.529 1.00 95.94 72 GLU A C 1
ATOM 544 O O . GLU A 1 72 ? -6.317 7.890 15.455 1.00 95.94 72 GLU A O 1
ATOM 549 N N . VAL A 1 73 ? -4.297 8.098 14.498 1.00 95.12 73 VAL A N 1
ATOM 550 C CA . VAL A 1 73 ? -4.681 7.523 13.204 1.00 95.12 73 VAL A CA 1
ATOM 551 C C . VAL A 1 73 ? -4.814 6.007 13.330 1.00 95.12 73 VAL A C 1
ATOM 553 O O . VAL A 1 73 ? -5.811 5.433 12.885 1.00 95.12 73 VAL A O 1
ATOM 556 N N . LYS A 1 74 ? -3.851 5.359 13.995 1.00 94.56 74 LYS A N 1
ATOM 557 C CA . LYS A 1 74 ? -3.886 3.922 14.297 1.00 94.56 74 LYS A CA 1
ATOM 558 C C . LYS A 1 74 ? -5.134 3.565 15.102 1.00 94.56 74 LYS A C 1
ATOM 560 O O . LYS A 1 74 ? -5.840 2.616 14.760 1.00 94.56 74 LYS A O 1
ATOM 565 N N . GLU A 1 75 ? -5.449 4.347 16.133 1.00 96.00 75 GLU A N 1
ATOM 566 C CA . GLU A 1 75 ? -6.634 4.144 16.967 1.00 96.00 75 GLU A CA 1
ATOM 567 C C . GLU A 1 75 ? -7.941 4.379 16.198 1.00 96.00 75 GLU A C 1
ATOM 569 O O . GLU A 1 75 ? -8.874 3.583 16.324 1.00 96.00 75 GLU A O 1
ATOM 574 N N . PHE A 1 76 ? -8.003 5.396 15.331 1.00 95.69 76 PHE A N 1
ATOM 575 C CA . PHE A 1 76 ? -9.155 5.609 14.454 1.00 95.69 76 PHE A CA 1
ATOM 576 C C . PHE A 1 76 ? -9.458 4.373 13.596 1.00 95.69 76 PHE A C 1
ATOM 578 O O . PHE A 1 76 ? -10.584 3.869 13.619 1.00 95.69 76 PHE A O 1
ATOM 585 N N . TYR A 1 77 ? -8.466 3.851 12.869 1.00 95.00 77 TYR A N 1
ATOM 586 C CA . TYR A 1 77 ? -8.673 2.693 11.996 1.00 95.00 77 TYR A CA 1
ATOM 587 C C . TYR A 1 77 ? -8.942 1.406 12.784 1.00 95.00 77 TYR A C 1
ATOM 589 O O . TYR A 1 77 ? -9.793 0.609 12.382 1.00 95.00 77 TYR A O 1
ATOM 597 N N . LYS A 1 78 ? -8.321 1.242 13.960 1.00 94.50 78 LYS A N 1
ATOM 598 C CA . LYS A 1 78 ? -8.631 0.148 14.892 1.00 94.50 78 LYS A CA 1
ATOM 599 C C . LYS A 1 78 ? -10.101 0.174 15.323 1.00 94.50 78 LYS A C 1
ATOM 601 O O . LYS A 1 78 ? -10.782 -0.847 15.252 1.00 94.50 78 LYS A O 1
ATOM 606 N N . ASN A 1 79 ? -10.622 1.346 15.691 1.00 95.56 79 ASN A N 1
ATOM 607 C CA . ASN A 1 79 ? -12.025 1.526 16.083 1.00 95.56 79 ASN A CA 1
ATOM 608 C C . ASN A 1 79 ? -13.001 1.285 14.922 1.00 95.56 79 ASN A C 1
ATOM 610 O O . ASN A 1 79 ? -14.133 0.849 15.136 1.00 95.56 79 ASN A O 1
ATOM 614 N N . LYS A 1 80 ? -12.560 1.519 13.683 1.00 94.38 80 LYS A N 1
ATOM 615 C CA . LYS A 1 80 ? -13.315 1.212 12.460 1.00 94.38 80 LYS A CA 1
ATOM 616 C C . LYS A 1 80 ? -13.169 -0.239 11.983 1.00 94.38 80 LYS A C 1
ATOM 618 O O . LYS A 1 80 ? -13.717 -0.576 10.939 1.00 94.38 80 LYS A O 1
ATOM 623 N N . LYS A 1 81 ? -12.525 -1.105 12.778 1.00 93.75 81 LYS A N 1
ATOM 624 C CA . LYS A 1 81 ? -12.307 -2.538 12.505 1.00 93.75 81 LYS A CA 1
ATOM 625 C C . LYS A 1 81 ? -11.451 -2.816 11.263 1.00 93.75 81 LYS A C 1
ATOM 627 O O . LYS A 1 81 ? -11.542 -3.902 10.696 1.00 93.75 81 LYS A O 1
ATOM 632 N N . CYS A 1 82 ? -10.606 -1.869 10.862 1.00 92.75 82 CYS A N 1
ATOM 633 C CA . CYS A 1 82 ? -9.572 -2.127 9.864 1.00 92.75 82 CYS A CA 1
ATOM 634 C C . CYS A 1 82 ? -8.537 -3.096 10.452 1.00 92.75 82 CYS A C 1
ATOM 636 O O . CYS A 1 82 ? -8.134 -2.953 11.611 1.00 92.75 82 CYS A O 1
ATOM 638 N N . LYS A 1 83 ? -8.102 -4.086 9.669 1.00 94.75 83 LYS A N 1
ATOM 639 C CA . LYS A 1 83 ? -7.115 -5.073 10.122 1.00 94.75 83 LYS A CA 1
ATOM 640 C C . LYS A 1 83 ? -5.740 -4.406 10.224 1.00 94.75 83 LYS A C 1
ATOM 642 O O . LYS A 1 83 ? -5.281 -3.801 9.265 1.00 94.75 83 LYS A O 1
ATOM 647 N N . LEU A 1 84 ? -5.077 -4.518 11.370 1.00 94.38 84 LEU A N 1
ATOM 648 C CA . LEU A 1 84 ? -3.701 -4.047 11.550 1.00 94.38 84 LEU A CA 1
ATOM 649 C C . LEU A 1 84 ? -2.772 -5.263 11.510 1.00 94.38 84 LEU A C 1
ATOM 651 O O . LEU A 1 84 ? -2.987 -6.207 12.269 1.00 94.38 84 LEU A O 1
ATOM 655 N N . ILE A 1 85 ? -1.796 -5.264 10.606 1.00 93.94 85 ILE A N 1
ATOM 656 C CA . ILE A 1 85 ? -0.855 -6.370 10.400 1.00 93.94 85 ILE A CA 1
ATOM 657 C C . ILE A 1 85 ? 0.556 -5.868 10.682 1.00 93.94 85 ILE A C 1
ATOM 659 O O . ILE A 1 85 ? 1.118 -5.112 9.897 1.00 93.94 85 ILE A O 1
ATOM 663 N N . GLU A 1 86 ? 1.118 -6.282 11.807 1.00 92.81 86 GLU A N 1
ATOM 664 C CA . GLU A 1 86 ? 2.482 -5.914 12.175 1.00 92.81 86 GLU A CA 1
ATOM 665 C C . GLU A 1 86 ? 3.490 -6.717 11.350 1.00 92.81 86 GLU A C 1
ATOM 667 O O . GLU A 1 86 ? 3.323 -7.925 11.154 1.00 92.81 86 GLU A O 1
ATOM 672 N N . THR A 1 87 ? 4.512 -6.044 10.827 1.00 85.44 87 THR A N 1
ATOM 673 C CA . THR A 1 87 ? 5.537 -6.667 9.985 1.00 85.44 87 THR A CA 1
ATOM 674 C C . THR A 1 87 ? 6.934 -6.272 10.453 1.00 85.44 87 THR A C 1
ATOM 676 O O . THR A 1 87 ? 7.477 -5.266 10.004 1.00 85.44 87 THR A O 1
ATOM 679 N N . GLU A 1 88 ? 7.521 -7.093 11.325 1.00 78.25 88 GLU A N 1
ATOM 680 C CA . GLU A 1 88 ? 8.807 -6.832 12.001 1.00 78.25 88 GLU A CA 1
ATOM 681 C C . GLU A 1 88 ? 10.053 -6.992 11.108 1.00 78.25 88 GLU A C 1
ATOM 683 O O . GLU A 1 88 ? 11.157 -6.663 11.528 1.00 78.25 88 GLU A O 1
ATOM 688 N N . ASP A 1 89 ? 9.895 -7.499 9.884 1.00 76.12 89 ASP A N 1
ATOM 689 C CA . ASP A 1 89 ? 10.990 -7.699 8.927 1.00 76.12 89 ASP A CA 1
ATOM 690 C C . ASP A 1 89 ? 11.644 -6.352 8.552 1.00 76.12 89 ASP A C 1
ATOM 692 O O . ASP A 1 89 ? 10.980 -5.464 8.009 1.00 76.12 89 ASP A O 1
ATOM 696 N N . GLN A 1 90 ? 12.931 -6.211 8.885 1.00 76.38 90 GLN A N 1
ATOM 697 C CA . GLN A 1 90 ? 13.742 -5.004 8.676 1.00 76.38 90 GLN A CA 1
ATOM 698 C C . GLN A 1 90 ? 14.564 -5.053 7.379 1.00 76.38 90 GLN A C 1
ATOM 700 O O . GLN A 1 90 ? 15.152 -4.044 6.996 1.00 76.38 90 GLN A O 1
ATOM 705 N N . ASP A 1 91 ? 14.601 -6.197 6.688 1.00 82.50 91 ASP A N 1
ATOM 706 C CA . ASP A 1 91 ? 15.352 -6.341 5.436 1.00 82.50 91 ASP A CA 1
ATOM 707 C C . ASP A 1 91 ? 14.553 -5.807 4.234 1.00 82.50 91 ASP A C 1
ATOM 709 O O . ASP A 1 91 ? 15.118 -5.521 3.177 1.00 82.50 91 ASP A O 1
ATOM 713 N N . LEU A 1 92 ? 13.231 -5.656 4.389 1.00 83.94 92 LEU A N 1
ATOM 714 C CA . LEU A 1 92 ? 12.308 -5.217 3.345 1.00 83.94 92 LEU A CA 1
ATOM 715 C C . LEU A 1 92 ? 11.477 -4.009 3.781 1.00 83.94 92 LEU A C 1
ATOM 717 O O . LEU A 1 92 ? 11.006 -3.916 4.914 1.00 83.94 92 LEU A O 1
ATOM 721 N N . THR A 1 93 ? 11.205 -3.114 2.831 1.00 86.12 93 THR A N 1
ATOM 722 C CA . THR A 1 93 ? 10.343 -1.949 3.066 1.00 86.12 93 THR A CA 1
ATOM 723 C C . THR A 1 93 ? 8.908 -2.344 3.391 1.00 86.12 93 THR A C 1
ATOM 725 O O . THR A 1 93 ? 8.409 -3.377 2.933 1.00 86.12 93 THR A O 1
ATOM 728 N N . ASP A 1 94 ? 8.180 -1.472 4.094 1.00 85.56 94 ASP A N 1
ATOM 729 C CA . ASP A 1 94 ? 6.750 -1.688 4.341 1.00 85.56 94 ASP A CA 1
ATOM 730 C C . ASP A 1 94 ? 5.936 -1.770 3.053 1.00 85.56 94 ASP A C 1
ATOM 732 O O . ASP A 1 94 ? 4.957 -2.509 3.013 1.00 85.56 94 ASP A O 1
ATOM 736 N N . PHE A 1 95 ? 6.355 -1.096 1.972 1.00 89.12 95 PHE A N 1
ATOM 737 C CA . PHE A 1 95 ? 5.732 -1.287 0.660 1.00 89.12 95 PHE A CA 1
ATOM 738 C C . PHE A 1 95 ? 5.892 -2.736 0.182 1.00 89.12 95 PHE A C 1
ATOM 740 O O . PHE A 1 95 ? 4.899 -3.386 -0.145 1.00 89.12 95 PHE A O 1
ATOM 747 N N . THR A 1 96 ? 7.111 -3.277 0.204 1.00 90.81 96 THR A N 1
ATOM 748 C CA . THR A 1 96 ? 7.368 -4.661 -0.217 1.00 90.81 96 THR A CA 1
ATOM 749 C C . THR A 1 96 ? 6.572 -5.659 0.627 1.00 90.81 96 THR A C 1
ATOM 751 O O . THR A 1 96 ? 5.926 -6.566 0.096 1.00 90.81 96 THR A O 1
ATOM 754 N N . LYS A 1 97 ? 6.560 -5.466 1.951 1.00 90.19 97 LYS A N 1
ATOM 755 C CA . LYS A 1 97 ? 5.821 -6.313 2.899 1.00 90.19 97 LYS A CA 1
ATOM 756 C C . LYS A 1 97 ? 4.305 -6.217 2.676 1.00 90.19 97 LYS A C 1
ATOM 758 O O . LYS A 1 97 ? 3.631 -7.246 2.619 1.00 90.19 97 LYS A O 1
ATOM 763 N N . CYS A 1 98 ? 3.779 -5.010 2.471 1.00 91.25 98 CYS A N 1
ATOM 764 C CA . CYS A 1 98 ? 2.370 -4.754 2.167 1.00 91.25 98 CYS A CA 1
ATOM 765 C C . CYS A 1 98 ? 1.936 -5.416 0.853 1.00 91.25 98 CYS A C 1
ATOM 767 O O . CYS A 1 98 ? 0.887 -6.063 0.805 1.00 91.25 98 CYS A O 1
ATOM 769 N N . LEU A 1 99 ? 2.761 -5.307 -0.195 1.00 91.19 99 LEU A N 1
ATOM 770 C CA . LEU A 1 99 ? 2.509 -5.922 -1.497 1.00 91.19 99 LEU A CA 1
ATOM 771 C C . LEU A 1 99 ? 2.482 -7.452 -1.402 1.00 91.19 99 LEU A C 1
ATOM 773 O O . LEU A 1 99 ? 1.599 -8.079 -1.984 1.00 91.19 99 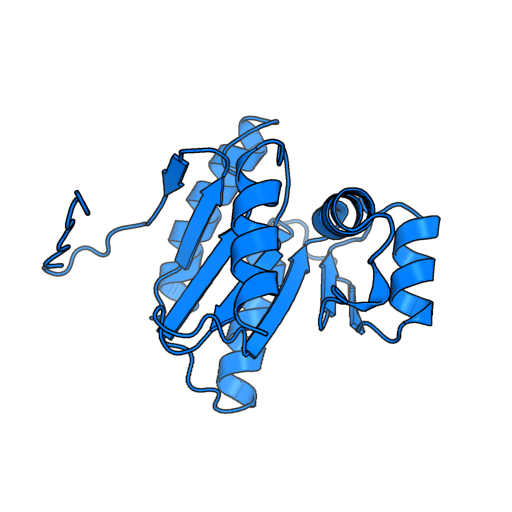LEU A O 1
ATOM 777 N N . ARG A 1 100 ? 3.400 -8.052 -0.635 1.00 92.25 100 ARG A N 1
ATOM 778 C CA . ARG A 1 100 ? 3.416 -9.501 -0.386 1.00 92.25 100 ARG A CA 1
ATOM 779 C C . ARG A 1 100 ? 2.110 -9.969 0.260 1.00 92.25 100 ARG A C 1
ATOM 781 O O . ARG A 1 100 ? 1.475 -10.880 -0.262 1.00 92.25 100 ARG A O 1
ATOM 788 N N . ILE A 1 101 ? 1.666 -9.286 1.319 1.00 91.69 101 ILE A N 1
ATOM 789 C CA . ILE A 1 101 ? 0.385 -9.578 1.986 1.00 91.69 101 ILE A CA 1
ATOM 790 C C . ILE A 1 101 ? -0.782 -9.472 0.998 1.00 91.69 101 ILE A C 1
ATOM 792 O O . ILE A 1 101 ? -1.639 -10.353 0.973 1.00 91.69 101 ILE A O 1
ATOM 796 N N . LEU A 1 102 ? -0.804 -8.426 0.164 1.00 90.75 102 LEU A N 1
ATOM 797 C CA . LEU A 1 102 ? -1.868 -8.230 -0.818 1.00 90.75 102 LEU A CA 1
ATOM 798 C C . LEU A 1 102 ? -1.925 -9.388 -1.815 1.00 90.75 102 LEU A C 1
ATOM 800 O O . LEU A 1 102 ? -2.996 -9.921 -2.090 1.00 90.75 102 LEU A O 1
ATOM 804 N N . VAL A 1 103 ? -0.773 -9.769 -2.366 1.00 90.75 103 VAL A N 1
ATOM 805 C CA . VAL A 1 103 ? -0.665 -10.852 -3.347 1.00 90.75 103 VAL A CA 1
ATOM 806 C C . VAL A 1 103 ? -1.104 -12.185 -2.740 1.00 90.75 103 VAL A C 1
ATOM 808 O O . VAL A 1 103 ? -1.838 -12.936 -3.386 1.00 90.75 103 VAL A O 1
ATOM 811 N N . ASP A 1 104 ? -0.709 -12.470 -1.501 1.00 92.19 104 ASP A N 1
ATOM 812 C CA . ASP A 1 104 ? -1.131 -13.677 -0.785 1.00 92.19 104 ASP A CA 1
ATOM 813 C C . ASP A 1 104 ? -2.641 -13.669 -0.506 1.00 92.19 104 ASP A C 1
ATOM 815 O O . ASP A 1 104 ? -3.314 -14.698 -0.617 1.00 92.19 104 ASP A O 1
ATOM 819 N N . GLU A 1 105 ? -3.215 -12.504 -0.203 1.00 89.44 105 GLU A N 1
ATOM 820 C CA . GLU A 1 105 ? -4.656 -12.343 -0.012 1.00 89.44 105 GLU A CA 1
ATOM 821 C C . GLU A 1 105 ? -5.439 -12.546 -1.317 1.00 89.44 105 GLU A C 1
ATOM 823 O O . GLU A 1 105 ? -6.463 -13.230 -1.313 1.00 89.44 105 GLU A O 1
ATOM 828 N N . ILE A 1 106 ? -4.933 -12.031 -2.443 1.00 86.06 106 ILE A N 1
ATOM 829 C CA . ILE A 1 106 ? -5.514 -12.251 -3.776 1.00 86.06 106 ILE A CA 1
ATOM 830 C C . ILE A 1 106 ? -5.525 -13.744 -4.113 1.00 86.06 106 ILE A C 1
ATOM 832 O O . ILE A 1 106 ? -6.567 -14.273 -4.498 1.00 86.06 106 ILE A O 1
ATOM 836 N N . LYS A 1 107 ? -4.392 -14.431 -3.920 1.00 88.69 107 LYS A N 1
ATOM 837 C CA . LYS A 1 107 ? -4.251 -15.869 -4.197 1.00 88.69 107 LYS A CA 1
ATOM 838 C C . LYS A 1 107 ? -5.131 -16.720 -3.282 1.00 88.69 107 LYS A C 1
ATOM 840 O O . LYS A 1 107 ? -5.829 -17.609 -3.754 1.00 88.69 107 LYS A O 1
ATOM 845 N N . SER A 1 108 ? -5.119 -16.453 -1.976 1.00 91.19 108 SER A N 1
ATOM 846 C CA . SER A 1 108 ? -5.861 -17.258 -0.991 1.00 91.19 108 SER A CA 1
ATOM 847 C C . SER A 1 108 ? -7.379 -17.131 -1.117 1.00 91.19 108 SER A C 1
ATOM 849 O O . SER A 1 108 ? -8.097 -18.076 -0.797 1.00 91.19 108 SER A O 1
ATOM 851 N N . LYS A 1 109 ? -7.869 -15.981 -1.587 1.00 85.81 109 LYS A N 1
ATOM 852 C CA . LYS A 1 109 ? -9.295 -15.728 -1.821 1.00 85.81 109 LYS A CA 1
ATOM 853 C C . LYS A 1 109 ? -9.739 -15.992 -3.266 1.00 85.81 109 LYS A C 1
ATOM 855 O O . LYS A 1 109 ? -10.906 -15.752 -3.561 1.00 85.81 109 LYS A O 1
ATOM 860 N N . ASP A 1 110 ? -8.834 -16.455 -4.134 1.00 86.00 110 ASP A N 1
ATOM 861 C CA . ASP A 1 110 ? -9.072 -16.676 -5.570 1.00 86.00 110 ASP A CA 1
ATOM 862 C C . ASP A 1 110 ? -9.731 -15.461 -6.257 1.00 86.00 110 ASP A C 1
ATOM 864 O O . ASP A 1 110 ? -10.721 -15.555 -6.987 1.00 86.00 110 ASP A O 1
ATOM 868 N N . LEU A 1 111 ? -9.216 -14.266 -5.947 1.00 80.06 111 LEU A N 1
ATOM 869 C CA . LEU A 1 111 ? -9.782 -13.019 -6.447 1.00 80.06 111 LEU A CA 1
ATOM 870 C C . LEU A 1 111 ? -9.321 -12.755 -7.875 1.00 80.06 111 LEU A C 1
ATOM 872 O O . LEU A 1 111 ? -8.129 -12.722 -8.170 1.00 80.06 111 LEU A O 1
ATOM 876 N N . GLN A 1 112 ? -10.284 -12.459 -8.742 1.00 79.19 112 GLN A N 1
ATOM 877 C CA . GLN A 1 112 ? -10.013 -11.976 -10.089 1.00 79.19 112 GLN A CA 1
ATOM 878 C C . GLN A 1 112 ? -9.568 -10.511 -9.998 1.00 79.19 112 GLN A C 1
ATOM 880 O O . GLN A 1 112 ? -10.367 -9.625 -9.691 1.00 79.19 112 GLN A O 1
ATOM 885 N N . VAL A 1 113 ? -8.273 -10.271 -10.195 1.00 79.94 113 VAL A N 1
ATOM 886 C CA . VAL A 1 113 ? -7.634 -8.951 -10.173 1.00 79.94 113 VAL A CA 1
ATOM 887 C C . VAL A 1 113 ? -6.785 -8.837 -11.427 1.00 79.94 113 VAL A C 1
ATOM 889 O O . VAL A 1 113 ? -5.988 -9.726 -11.697 1.00 79.94 113 VAL A O 1
ATOM 892 N N . ASP A 1 114 ? -6.921 -7.735 -12.159 1.00 79.38 114 ASP A N 1
ATOM 893 C CA . ASP A 1 114 ? -6.173 -7.526 -13.404 1.00 79.38 114 ASP A CA 1
ATOM 894 C C . ASP A 1 114 ? -4.906 -6.700 -13.183 1.00 79.38 114 ASP A C 1
ATOM 896 O O . ASP A 1 114 ? -3.963 -6.766 -13.966 1.00 79.38 114 ASP A O 1
ATOM 900 N N . THR A 1 115 ? -4.890 -5.839 -12.162 1.00 81.00 115 THR A N 1
ATOM 901 C CA . THR A 1 115 ? -3.808 -4.874 -11.931 1.00 81.00 115 THR A CA 1
ATOM 902 C C . THR A 1 115 ? -3.759 -4.450 -10.469 1.00 81.00 115 THR A C 1
ATOM 904 O O . THR A 1 115 ? -4.788 -4.315 -9.801 1.00 81.00 115 THR A O 1
ATOM 907 N N . ILE A 1 116 ? -2.541 -4.207 -9.995 1.00 86.44 116 ILE A N 1
ATOM 908 C CA . ILE A 1 116 ? -2.246 -3.607 -8.702 1.00 86.44 116 ILE A CA 1
ATOM 909 C C . ILE A 1 116 ? -1.801 -2.162 -8.943 1.00 86.44 116 ILE A C 1
ATOM 911 O O . ILE A 1 116 ? -0.867 -1.908 -9.700 1.00 86.44 116 ILE A O 1
ATOM 915 N N . VAL A 1 117 ? -2.468 -1.211 -8.296 1.00 87.56 117 VAL A N 1
ATOM 916 C CA . VAL A 1 117 ? -2.151 0.216 -8.368 1.00 87.56 117 VAL A CA 1
ATOM 917 C C . VAL A 1 117 ? -1.673 0.687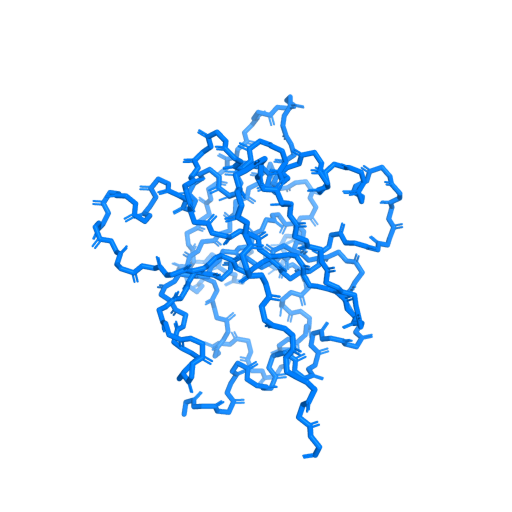 -7.004 1.00 87.56 117 VAL A C 1
ATOM 919 O O . VAL A 1 117 ? -2.443 0.725 -6.047 1.00 87.56 117 VAL A O 1
ATOM 922 N N . THR A 1 118 ? -0.412 1.079 -6.932 1.00 88.62 118 THR A N 1
ATOM 923 C CA . THR A 1 118 ? 0.206 1.745 -5.791 1.00 88.62 118 THR A CA 1
ATOM 924 C C . THR A 1 118 ? 0.127 3.252 -5.990 1.00 88.62 118 THR A C 1
ATOM 926 O O . THR A 1 118 ? 0.503 3.775 -7.039 1.00 88.62 118 THR A O 1
ATOM 929 N N . LEU A 1 119 ? -0.361 3.968 -4.984 1.00 86.50 119 LEU A N 1
ATOM 930 C CA . LEU A 1 119 ? -0.457 5.425 -5.015 1.00 86.50 119 LEU A CA 1
ATOM 931 C C . LEU A 1 119 ? 0.571 6.041 -4.072 1.00 86.50 119 LEU A C 1
ATOM 933 O O . LEU A 1 119 ? 0.387 5.894 -2.869 1.00 86.50 119 LEU A O 1
ATOM 937 N N . GLY A 1 120 ? 1.561 6.759 -4.615 1.00 84.44 120 GLY A N 1
ATOM 938 C CA . GLY A 1 120 ? 2.716 7.343 -3.916 1.00 84.44 120 GLY A CA 1
ATOM 939 C C . GLY A 1 120 ? 3.997 6.489 -4.008 1.00 84.44 120 GLY A C 1
ATOM 940 O O . GLY A 1 120 ? 3.984 5.416 -4.604 1.00 84.44 120 GLY A O 1
ATOM 941 N N . GLY A 1 121 ? 5.115 6.982 -3.459 1.00 85.06 121 GLY A N 1
ATOM 942 C CA . GLY A 1 121 ? 6.427 6.305 -3.474 1.00 85.06 121 GLY A CA 1
ATOM 943 C C . GLY A 1 121 ? 7.408 6.760 -4.572 1.00 85.06 121 GLY A C 1
ATOM 944 O O . GLY A 1 121 ? 8.519 6.257 -4.652 1.00 85.06 121 GLY A O 1
ATOM 945 N N . LEU A 1 122 ? 7.038 7.731 -5.410 1.00 87.06 122 LEU A N 1
ATOM 946 C CA . LEU A 1 122 ? 7.880 8.355 -6.447 1.00 87.06 122 LEU A CA 1
ATOM 947 C C . LEU A 1 122 ? 8.321 9.794 -6.107 1.00 87.06 122 LEU A C 1
ATOM 949 O O . LEU A 1 122 ? 8.844 10.501 -6.967 1.00 87.06 122 LEU A O 1
ATOM 953 N N . GLY A 1 123 ? 8.101 10.254 -4.876 1.00 83.38 123 GLY A N 1
ATOM 954 C CA . GLY A 1 123 ? 8.511 11.576 -4.402 1.00 83.38 123 GLY A CA 1
ATOM 955 C C . GLY A 1 123 ? 8.913 11.550 -2.930 1.00 83.38 123 GLY A C 1
ATOM 956 O O . GLY A 1 123 ? 8.872 10.504 -2.293 1.00 83.38 123 GLY A O 1
ATOM 957 N N . GLY A 1 124 ? 9.324 12.702 -2.396 1.00 83.81 124 GLY A N 1
ATOM 958 C CA . GLY A 1 124 ? 9.824 12.793 -1.024 1.00 83.81 124 GLY A CA 1
ATOM 959 C C . GLY A 1 124 ? 11.271 12.316 -0.901 1.00 83.81 124 GLY A C 1
ATOM 960 O O . GLY A 1 124 ? 12.141 12.759 -1.656 1.00 83.81 124 GLY A O 1
ATOM 961 N N . ARG A 1 125 ? 11.537 11.452 0.083 1.00 82.81 125 ARG A N 1
ATOM 962 C CA . ARG A 1 125 ? 12.872 10.910 0.363 1.00 82.81 125 ARG A CA 1
ATOM 963 C C . ARG A 1 125 ? 13.398 10.066 -0.798 1.00 82.81 125 ARG A C 1
ATOM 965 O O . ARG A 1 125 ? 12.803 9.063 -1.176 1.00 82.81 125 ARG A O 1
ATOM 972 N N . PHE A 1 126 ? 14.557 10.444 -1.335 1.00 89.56 126 PHE A N 1
ATOM 973 C CA . PHE A 1 126 ? 15.150 9.784 -2.503 1.00 89.56 126 PHE A CA 1
ATOM 974 C C . PHE A 1 126 ? 15.421 8.287 -2.294 1.00 89.56 126 PHE A C 1
ATOM 976 O O . PHE A 1 126 ? 15.201 7.484 -3.197 1.00 89.56 126 PHE A O 1
ATOM 983 N N . ASP A 1 127 ? 15.863 7.901 -1.099 1.00 86.31 127 ASP A N 1
ATOM 984 C CA . ASP A 1 127 ? 16.104 6.505 -0.744 1.00 86.31 127 ASP A CA 1
ATOM 985 C C . ASP A 1 127 ? 14.815 5.666 -0.775 1.00 86.31 127 ASP A C 1
ATOM 987 O O . ASP A 1 127 ? 14.830 4.548 -1.284 1.00 86.31 127 ASP A O 1
ATOM 991 N N . GLN A 1 128 ? 13.676 6.226 -0.355 1.00 86.25 128 GLN A N 1
ATOM 992 C CA . GLN A 1 128 ? 12.374 5.556 -0.452 1.00 86.25 128 GLN A CA 1
ATOM 993 C C . GLN A 1 128 ? 11.864 5.454 -1.896 1.00 86.25 128 GLN A C 1
ATOM 995 O O . GLN A 1 128 ? 11.216 4.467 -2.251 1.00 86.25 128 GLN A O 1
ATOM 1000 N N . ILE A 1 129 ? 12.189 6.433 -2.749 1.00 89.94 129 ILE A N 1
ATOM 1001 C CA . ILE A 1 129 ? 11.893 6.358 -4.188 1.00 89.94 129 ILE A CA 1
ATOM 1002 C C . ILE A 1 129 ? 12.632 5.172 -4.808 1.00 89.94 129 ILE A C 1
ATOM 1004 O O . ILE A 1 129 ? 12.029 4.352 -5.499 1.00 89.94 129 ILE A O 1
ATOM 1008 N N . MET A 1 130 ? 13.927 5.035 -4.519 1.00 92.75 130 MET A N 1
ATOM 1009 C CA . MET A 1 130 ? 14.714 3.898 -5.001 1.00 92.75 130 MET A CA 1
ATOM 1010 C C . MET A 1 130 ? 14.221 2.574 -4.419 1.00 92.75 130 MET A C 1
ATOM 1012 O O . MET A 1 130 ? 14.136 1.588 -5.143 1.00 92.75 130 MET A O 1
ATOM 1016 N N . ALA A 1 131 ? 13.800 2.555 -3.155 1.00 90.38 131 ALA A N 1
ATOM 1017 C CA . ALA A 1 131 ? 13.217 1.362 -2.555 1.00 90.38 131 ALA A CA 1
ATOM 1018 C C . ALA A 1 131 ? 11.853 0.987 -3.170 1.00 90.38 131 ALA A C 1
ATOM 1020 O O . ALA A 1 131 ? 11.515 -0.192 -3.273 1.00 90.38 131 ALA A O 1
ATOM 1021 N N . THR A 1 132 ? 11.080 1.969 -3.643 1.00 91.38 132 THR A N 1
ATOM 1022 C CA . THR A 1 132 ? 9.856 1.737 -4.428 1.00 91.38 132 THR A CA 1
ATOM 1023 C C . THR A 1 132 ? 10.182 1.105 -5.779 1.00 91.38 132 THR A C 1
ATOM 1025 O O . THR A 1 132 ? 9.516 0.152 -6.184 1.00 91.38 132 THR A O 1
ATOM 1028 N N . VAL A 1 133 ? 11.235 1.578 -6.454 1.00 93.38 133 VAL A N 1
ATOM 1029 C CA . VAL A 1 133 ? 11.734 0.958 -7.693 1.00 93.38 133 VAL A CA 1
ATOM 1030 C C . VAL A 1 133 ? 12.199 -0.476 -7.432 1.00 93.38 133 VAL A C 1
ATOM 1032 O O . VAL A 1 133 ? 11.790 -1.373 -8.160 1.00 93.38 133 VAL A O 1
ATOM 1035 N N . GLU A 1 134 ? 12.963 -0.723 -6.368 1.00 93.44 134 GLU A N 1
ATOM 1036 C CA . GLU A 1 134 ? 13.392 -2.074 -5.977 1.00 93.44 134 GLU A CA 1
ATOM 1037 C C . GLU A 1 134 ? 12.198 -2.992 -5.674 1.00 93.44 134 GLU A C 1
ATOM 1039 O O . GLU A 1 134 ? 12.155 -4.148 -6.095 1.00 93.44 134 GLU A O 1
ATOM 1044 N N . THR A 1 135 ? 11.154 -2.455 -5.038 1.00 92.88 135 THR A N 1
ATOM 1045 C CA . THR A 1 135 ? 9.914 -3.205 -4.796 1.00 92.88 135 THR A CA 1
ATOM 1046 C C . THR A 1 135 ? 9.265 -3.660 -6.108 1.00 92.88 135 THR A C 1
ATOM 1048 O O . THR A 1 135 ? 8.721 -4.762 -6.163 1.00 92.88 135 THR A O 1
ATOM 1051 N N . LEU A 1 136 ? 9.348 -2.872 -7.190 1.00 92.81 136 LEU A N 1
ATOM 1052 C CA . LEU A 1 136 ? 8.863 -3.301 -8.507 1.00 92.81 136 LEU A CA 1
ATOM 1053 C C . LEU A 1 136 ? 9.665 -4.479 -9.071 1.00 92.81 136 LEU A C 1
ATOM 1055 O O . LEU A 1 136 ? 9.072 -5.356 -9.699 1.00 92.81 136 LEU A O 1
ATOM 1059 N N . PHE A 1 137 ? 10.976 -4.550 -8.818 1.00 93.69 137 PHE A N 1
ATOM 1060 C CA . PHE A 1 137 ? 11.783 -5.722 -9.173 1.00 93.69 137 PHE A CA 1
ATOM 1061 C C . PHE A 1 137 ? 11.362 -6.946 -8.359 1.00 93.69 137 PHE A C 1
ATOM 1063 O O . PHE A 1 137 ? 11.088 -7.999 -8.940 1.00 93.69 137 PHE A O 1
ATOM 1070 N N . HIS A 1 138 ? 11.196 -6.807 -7.041 1.00 92.25 138 HIS A N 1
ATOM 1071 C CA . HIS A 1 138 ? 10.681 -7.886 -6.194 1.00 92.25 138 HIS A CA 1
ATOM 1072 C C . HIS A 1 138 ? 9.281 -8.354 -6.609 1.00 92.25 138 HIS A C 1
ATOM 1074 O O . HIS A 1 138 ? 9.010 -9.557 -6.612 1.00 92.25 138 HIS A O 1
ATOM 1080 N N . ALA A 1 139 ? 8.411 -7.431 -7.026 1.00 91.56 139 ALA A N 1
ATOM 1081 C CA . ALA A 1 139 ? 7.059 -7.738 -7.472 1.00 91.56 139 ALA A CA 1
ATOM 1082 C C . ALA A 1 139 ? 7.040 -8.755 -8.622 1.00 91.56 139 ALA A C 1
ATOM 1084 O O . ALA A 1 139 ? 6.152 -9.607 -8.656 1.00 91.56 139 ALA A O 1
ATOM 1085 N N . THR A 1 140 ? 8.048 -8.736 -9.506 1.00 91.44 140 THR A N 1
ATOM 1086 C CA . THR A 1 140 ? 8.155 -9.692 -10.624 1.00 91.44 140 THR A CA 1
ATOM 1087 C C . THR A 1 140 ? 8.298 -11.147 -10.177 1.00 91.44 140 THR A C 1
ATOM 1089 O O . THR A 1 140 ? 7.923 -12.043 -10.931 1.00 91.44 140 THR A O 1
ATOM 1092 N N . HIS A 1 141 ? 8.796 -11.380 -8.959 1.00 91.31 141 HIS A N 1
ATOM 1093 C CA . HIS A 1 141 ? 8.912 -12.703 -8.344 1.00 91.31 141 HIS A CA 1
ATOM 1094 C C . HIS A 1 141 ? 7.721 -13.044 -7.435 1.00 91.31 141 HIS A C 1
ATOM 1096 O O . HIS A 1 141 ? 7.524 -14.209 -7.094 1.00 91.31 141 HIS A O 1
ATOM 1102 N N . MET A 1 142 ? 6.923 -12.050 -7.034 1.00 90.56 142 MET A N 1
ATOM 1103 C CA . MET A 1 142 ? 5.760 -12.237 -6.159 1.00 90.56 142 MET A CA 1
ATOM 1104 C C . MET A 1 142 ? 4.486 -12.546 -6.950 1.00 90.56 142 MET A C 1
ATOM 1106 O O . MET A 1 142 ? 3.676 -13.385 -6.534 1.00 90.56 142 MET A O 1
ATOM 1110 N N . THR A 1 143 ? 4.288 -11.860 -8.079 1.00 88.81 143 THR A N 1
ATOM 1111 C CA . THR A 1 143 ? 3.049 -11.910 -8.858 1.00 88.81 143 THR A CA 1
ATOM 1112 C C . THR A 1 143 ? 3.278 -11.681 -10.353 1.00 88.81 143 THR A C 1
ATOM 1114 O O . THR A 1 143 ? 4.209 -10.994 -10.779 1.00 88.81 143 THR A O 1
ATOM 1117 N N . ASP A 1 144 ? 2.381 -1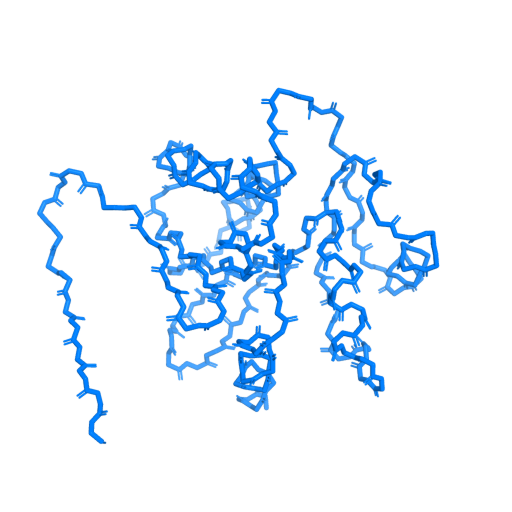2.239 -11.164 1.00 89.12 144 ASP A N 1
ATOM 1118 C CA . ASP A 1 144 ? 2.301 -11.943 -12.595 1.00 89.12 144 ASP A CA 1
ATOM 1119 C C . ASP A 1 144 ? 1.426 -10.730 -12.911 1.00 89.12 144 ASP A C 1
ATOM 1121 O O . ASP A 1 144 ? 1.455 -10.231 -14.035 1.00 89.12 144 ASP A O 1
ATOM 1125 N N . LEU A 1 145 ? 0.705 -10.215 -11.911 1.00 86.00 145 LEU A N 1
ATOM 1126 C CA . LEU A 1 145 ? -0.107 -9.016 -12.058 1.00 86.00 145 LEU A CA 1
ATOM 1127 C C . LEU A 1 145 ? 0.771 -7.782 -12.319 1.00 86.00 145 LEU A C 1
ATOM 1129 O O . LEU A 1 145 ? 1.777 -7.588 -11.629 1.00 86.00 145 LEU A O 1
ATOM 1133 N N . PRO A 1 146 ? 0.382 -6.902 -13.258 1.00 88.06 146 PRO A N 1
ATOM 1134 C CA . PRO A 1 146 ? 0.995 -5.592 -13.406 1.00 88.06 146 PRO A CA 1
ATOM 1135 C C . PRO A 1 146 ? 0.916 -4.799 -12.096 1.00 88.06 146 PRO A C 1
ATOM 1137 O O . PRO A 1 146 ? -0.165 -4.653 -11.523 1.00 88.06 146 PRO A O 1
ATOM 1140 N N . VAL A 1 147 ? 2.054 -4.263 -11.648 1.00 89.56 147 VAL A N 1
ATOM 1141 C CA . VAL A 1 147 ? 2.139 -3.341 -10.506 1.00 89.56 147 VAL A CA 1
ATOM 1142 C C . VAL A 1 147 ? 2.493 -1.954 -11.029 1.00 89.56 147 VAL A C 1
ATOM 1144 O O . VAL A 1 147 ? 3.597 -1.731 -11.523 1.00 89.56 147 VAL A O 1
ATOM 1147 N N . LEU A 1 148 ? 1.538 -1.032 -10.948 1.00 90.12 148 LEU A N 1
ATOM 1148 C CA . LEU A 1 148 ? 1.678 0.361 -11.365 1.00 90.12 148 LEU A CA 1
ATOM 1149 C C . LEU A 1 148 ? 1.916 1.232 -10.138 1.00 90.12 148 LEU A C 1
ATOM 1151 O O . LEU A 1 148 ? 1.180 1.115 -9.165 1.00 90.12 148 LEU A O 1
ATOM 1155 N N . VAL A 1 149 ? 2.878 2.147 -10.195 1.00 90.06 149 VAL A N 1
ATOM 1156 C CA . VAL A 1 149 ? 3.059 3.177 -9.163 1.00 90.06 149 VAL A CA 1
ATOM 1157 C C . VAL A 1 149 ? 2.685 4.525 -9.753 1.00 90.06 149 VAL A C 1
ATOM 1159 O O . VAL A 1 149 ? 3.205 4.901 -10.800 1.00 90.06 149 VAL A O 1
ATOM 1162 N N . ILE A 1 150 ? 1.787 5.254 -9.097 1.00 87.25 150 ILE A N 1
ATOM 1163 C CA . ILE A 1 150 ? 1.293 6.548 -9.566 1.00 87.25 150 ILE A CA 1
ATOM 1164 C C . ILE A 1 150 ? 1.497 7.595 -8.476 1.00 87.25 150 ILE A C 1
ATOM 1166 O O . ILE A 1 150 ? 1.071 7.410 -7.337 1.00 87.25 150 ILE A O 1
ATOM 1170 N N . GLN A 1 151 ? 2.099 8.727 -8.829 1.00 83.19 151 GLN A N 1
ATOM 1171 C CA . GLN A 1 151 ? 2.210 9.887 -7.948 1.00 83.19 151 GLN A CA 1
ATOM 1172 C C . GLN A 1 151 ? 2.260 11.169 -8.769 1.00 83.19 151 GLN A C 1
ATOM 1174 O O . GLN A 1 151 ? 3.079 11.297 -9.677 1.00 83.19 151 GLN A O 1
ATOM 1179 N N . GLY A 1 152 ? 1.425 12.152 -8.431 1.00 81.88 152 GLY A N 1
ATOM 1180 C CA . GLY A 1 152 ? 1.404 13.399 -9.189 1.00 81.88 152 GLY A CA 1
ATOM 1181 C C . GLY A 1 152 ? 0.983 13.161 -10.643 1.00 81.88 152 GLY A C 1
ATOM 1182 O O . GLY A 1 152 ? -0.018 12.506 -10.916 1.00 81.88 152 GLY A O 1
ATOM 1183 N N . CYS A 1 153 ? 1.812 13.637 -11.572 1.00 82.81 153 CYS A N 1
ATOM 1184 C CA . CYS A 1 153 ? 1.698 13.361 -13.008 1.00 82.81 153 CYS A CA 1
ATOM 1185 C C . CYS A 1 153 ? 2.629 12.226 -13.480 1.00 82.81 153 CYS A C 1
ATOM 1187 O O . CYS A 1 153 ? 2.824 12.062 -14.683 1.00 82.81 153 CYS A O 1
ATOM 1189 N N . SER A 1 154 ? 3.235 11.480 -12.554 1.00 85.50 154 SER A N 1
ATOM 1190 C CA . SER A 1 154 ? 4.208 10.427 -12.844 1.00 85.50 154 SER A CA 1
ATOM 1191 C C . SER A 1 154 ? 3.588 9.043 -12.673 1.00 85.50 154 SER A C 1
ATOM 1193 O O . SER A 1 154 ? 2.872 8.782 -11.703 1.00 85.50 154 SER A O 1
ATOM 1195 N N . LEU A 1 155 ? 3.915 8.144 -13.601 1.00 89.56 155 LEU A N 1
ATOM 1196 C CA . LEU A 1 155 ? 3.576 6.725 -13.554 1.00 89.56 155 LEU A CA 1
ATOM 1197 C C . LEU A 1 155 ? 4.850 5.907 -13.767 1.00 89.56 155 LEU A C 1
ATOM 1199 O O . LEU A 1 155 ? 5.601 6.168 -14.706 1.00 89.56 155 LEU A O 1
ATOM 1203 N N . ALA A 1 156 ? 5.078 4.917 -12.910 1.00 90.62 156 ALA A N 1
ATOM 1204 C CA . ALA A 1 156 ? 6.157 3.950 -13.042 1.00 90.62 156 ALA A CA 1
ATOM 1205 C C . ALA A 1 156 ? 5.590 2.532 -13.178 1.00 90.62 156 ALA A C 1
ATOM 1207 O O . ALA A 1 156 ? 4.651 2.145 -12.480 1.00 90.62 156 ALA A O 1
ATOM 1208 N N . TYR A 1 157 ? 6.180 1.763 -14.088 1.00 90.69 157 TYR A N 1
ATOM 1209 C CA . TYR A 1 157 ? 5.853 0.369 -14.360 1.00 90.69 157 TYR A CA 1
ATOM 1210 C C . TYR A 1 157 ? 7.121 -0.351 -14.817 1.00 90.69 157 TYR A C 1
ATOM 1212 O O . TYR A 1 157 ? 7.848 0.169 -15.666 1.00 90.69 157 TYR A O 1
ATOM 1220 N N . LEU A 1 158 ? 7.394 -1.534 -14.264 1.00 90.75 158 LEU A N 1
ATOM 1221 C CA . LEU A 1 158 ? 8.560 -2.324 -14.649 1.00 90.75 158 LEU A CA 1
ATOM 1222 C C . LEU A 1 158 ? 8.207 -3.279 -15.795 1.00 90.75 158 LEU A C 1
ATOM 1224 O O . LEU A 1 158 ? 7.385 -4.183 -15.641 1.00 90.75 158 LEU A O 1
ATOM 1228 N N . LEU A 1 159 ? 8.862 -3.086 -16.941 1.00 88.56 159 LEU A N 1
ATOM 1229 C CA . LEU A 1 159 ? 8.698 -3.931 -18.122 1.00 88.56 159 LEU A CA 1
ATOM 1230 C C . LEU A 1 159 ? 9.445 -5.256 -17.938 1.00 88.56 159 LEU A C 1
ATOM 1232 O O . LEU A 1 159 ? 10.662 -5.269 -17.749 1.00 88.56 159 LEU A O 1
ATOM 1236 N N . LYS A 1 160 ? 8.725 -6.379 -18.033 1.00 81.25 160 LYS A N 1
ATOM 1237 C CA . LYS A 1 160 ? 9.347 -7.709 -18.092 1.00 81.25 160 LYS A CA 1
ATOM 1238 C C . LYS A 1 160 ? 10.022 -7.902 -19.469 1.00 81.25 160 LYS A C 1
ATOM 1240 O O . LYS A 1 160 ? 9.519 -7.369 -20.453 1.00 81.25 160 LYS A O 1
ATOM 1245 N N . PRO A 1 161 ? 11.109 -8.691 -19.586 1.00 75.62 161 PRO A N 1
ATOM 1246 C CA . PRO A 1 161 ? 11.865 -8.865 -20.841 1.00 75.62 161 PRO A CA 1
ATOM 1247 C C . PRO A 1 161 ? 11.113 -9.498 -22.031 1.00 75.62 161 PRO A C 1
ATOM 1249 O O . PRO A 1 161 ? 11.708 -9.696 -23.087 1.00 75.62 161 PRO A O 1
ATOM 1252 N N . ILE A 1 162 ? 9.842 -9.871 -21.873 1.00 71.00 162 ILE A N 1
ATOM 1253 C CA . ILE A 1 162 ? 9.035 -10.532 -22.906 1.00 71.00 162 ILE A CA 1
ATOM 1254 C C . ILE A 1 162 ? 8.273 -9.453 -23.685 1.00 71.00 162 ILE A C 1
ATOM 1256 O O . ILE A 1 162 ? 7.849 -8.467 -23.088 1.00 71.00 162 ILE A O 1
ATOM 1260 N N . LEU A 1 163 ? 8.117 -9.636 -25.002 1.00 53.84 163 LEU A N 1
ATOM 1261 C CA . LEU A 1 163 ? 7.493 -8.681 -25.925 1.00 53.84 163 LEU A CA 1
ATOM 1262 C C . LEU A 1 163 ? 6.158 -8.153 -25.361 1.00 53.84 163 LEU A C 1
ATOM 1264 O O . LEU A 1 163 ? 5.166 -8.879 -25.320 1.00 53.84 163 LEU A O 1
ATOM 1268 N N . LEU A 1 164 ? 6.158 -6.903 -24.894 1.00 57.78 164 LEU A N 1
ATOM 1269 C CA . LEU A 1 164 ? 4.977 -6.222 -24.381 1.00 57.78 164 LEU A CA 1
ATOM 1270 C C . LEU A 1 164 ? 4.538 -5.186 -25.415 1.00 57.78 164 LEU A C 1
ATOM 1272 O O . LEU A 1 164 ? 5.221 -4.179 -25.608 1.00 57.78 164 LEU A O 1
ATOM 1276 N N . ASP A 1 165 ? 3.389 -5.407 -26.048 1.00 58.59 165 ASP A N 1
ATOM 1277 C CA . ASP A 1 165 ? 2.725 -4.370 -26.836 1.00 58.59 165 ASP A CA 1
ATOM 1278 C C . ASP A 1 165 ? 2.006 -3.417 -25.873 1.00 58.59 165 ASP A C 1
ATOM 1280 O O . ASP A 1 165 ? 0.857 -3.629 -25.480 1.00 58.59 165 ASP A O 1
ATOM 1284 N N . MET A 1 166 ? 2.708 -2.370 -25.435 1.00 63.09 166 MET A N 1
ATOM 1285 C CA . MET A 1 166 ? 2.095 -1.289 -24.666 1.00 63.09 166 MET A CA 1
ATOM 1286 C C . MET A 1 166 ? 1.406 -0.314 -25.623 1.00 63.09 166 MET A C 1
ATOM 1288 O O . MET A 1 166 ? 2.065 0.426 -26.352 1.00 63.09 166 MET A O 1
ATOM 1292 N N . VAL A 1 167 ? 0.075 -0.283 -25.598 1.00 67.31 167 VAL A N 1
ATOM 1293 C CA . VAL A 1 167 ? -0.711 0.705 -26.345 1.00 67.31 167 VAL A CA 1
ATOM 1294 C C . VAL A 1 167 ? -0.936 1.933 -25.461 1.00 67.31 167 VAL A C 1
ATOM 1296 O O . VAL A 1 167 ? -1.632 1.857 -24.450 1.00 67.31 167 VAL A O 1
ATOM 1299 N N 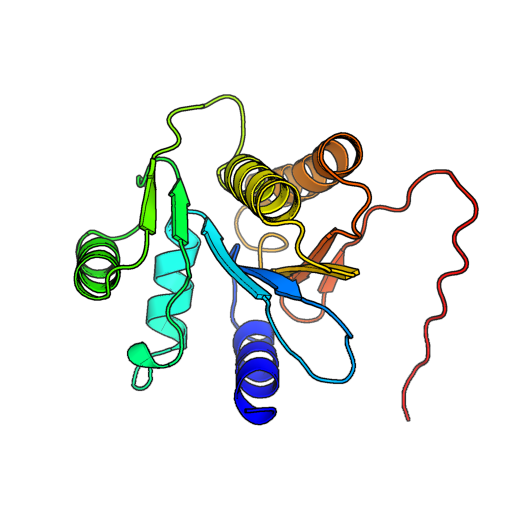. ILE A 1 168 ? -0.343 3.069 -25.838 1.00 66.25 168 ILE A N 1
ATOM 1300 C CA . ILE A 1 168 ? -0.601 4.374 -25.214 1.00 66.25 168 ILE A CA 1
ATOM 1301 C C . ILE A 1 168 ? -1.558 5.142 -26.127 1.00 66.25 168 ILE A C 1
ATOM 1303 O O . ILE A 1 168 ? -1.147 5.675 -27.156 1.00 66.25 168 ILE A O 1
ATOM 1307 N N . GLU A 1 169 ? -2.836 5.206 -25.758 1.00 60.28 169 GLU A N 1
ATOM 1308 C CA . GLU A 1 169 ? -3.812 6.059 -26.442 1.00 60.28 169 GLU A CA 1
ATOM 1309 C C . GLU A 1 169 ? -3.904 7.405 -25.720 1.00 60.28 169 GLU A C 1
ATOM 1311 O O . GLU A 1 169 ? -4.334 7.486 -24.568 1.00 60.28 169 GLU A O 1
ATOM 1316 N N . ALA A 1 170 ? -3.500 8.482 -26.394 1.00 51.75 170 ALA A N 1
ATOM 1317 C CA . ALA A 1 170 ? -3.799 9.829 -25.932 1.00 51.75 170 ALA A CA 1
ATOM 1318 C C . ALA A 1 170 ? -5.277 10.123 -26.233 1.00 51.75 170 ALA A C 1
ATOM 1320 O O . ALA A 1 170 ? -5.660 10.276 -27.393 1.00 51.75 170 ALA A O 1
ATOM 1321 N N . GLY A 1 171 ? -6.116 10.166 -25.198 1.00 53.91 171 GLY A N 1
ATOM 1322 C CA . GLY A 1 171 ? -7.486 10.658 -25.332 1.00 53.91 171 GLY A CA 1
ATOM 1323 C C . GLY A 1 171 ? -7.472 12.160 -25.625 1.00 53.91 171 GLY A C 1
ATOM 1324 O O . GLY A 1 171 ? -6.963 12.923 -24.803 1.00 53.91 171 GLY A O 1
ATOM 1325 N N . ASN A 1 172 ? -7.993 12.556 -26.791 1.00 38.44 172 ASN A N 1
ATOM 1326 C CA . ASN A 1 172 ? -8.305 13.953 -27.129 1.00 38.44 172 ASN A CA 1
ATOM 1327 C C . ASN A 1 172 ? -9.535 14.454 -26.365 1.00 38.44 172 ASN A C 1
ATOM 1329 O O . ASN A 1 172 ? -10.488 13.656 -26.202 1.00 38.44 172 ASN A O 1
#

Sequence (172 aa):
MRSVLLWLLGYMLRDVVECCVVLAGAGMRDAITTIKACADGGANHLYNLTSGKRESFLPDYISGDFDSIKPEVKEFYKNKKCKLIETEDQDLTDFTKCLRILVDEIKSKDLQVDTIVTLGGLGGRFDQIMATVETLFHATHMTDLPVLVIQGCSLAYLLKPILLDMVIEAGN